Protein AF-A0A816S2V6-F1 (afdb_monomer_lite)

Sequence (179 aa):
MLKEASAKRLMTYDQIEQKMNTFNYGMNDHSNKPPKIRAKHLTNNRIIGSASQKLCLFKLIPIIFDDVIDQLTNTLDIYTCLREIISYTYSTKFRKSWLPYLDSLTTRFQSLMVHHLSQVVISKVHFVTEYSRLIGANEPATHFWCMRFEGKYLYFKQLAIRSLNFKNPAFTLIKRHQL

pLDDT: mean 90.42, std 4.48, range [65.31, 97.44]

Secondary structure (DSSP, 8-state):
-HHHHHHTTS--HHHHHHHHHHS--HHHHGGGPPP---HHHHHTT---S-HHHHHHHHHHHHHHTTTTGGG-HHHHHHHHHHHHHHHHHT-SS--GGGHHHHHHHHHHHHHHHHHHHGGG--HHHHHHHTHHHHHHHSS-HHHH-SHHHHHHHHHHHHHHHHH---SSHHHHHHHHHH-

Organism: NCBI:txid392030

Radius of gyration: 19.77 Å; chains: 1; bounding box: 59×37×45 Å

Structure (mmCIF, N/CA/C/O backbone):
data_AF-A0A816S2V6-F1
#
_entry.id   AF-A0A816S2V6-F1
#
loop_
_atom_site.group_PDB
_atom_site.id
_atom_site.type_symbol
_atom_site.label_atom_id
_atom_site.label_alt_id
_atom_site.label_comp_id
_atom_site.label_asym_id
_atom_site.label_entity_id
_atom_site.label_seq_id
_atom_site.pdbx_PDB_ins_code
_atom_site.Cartn_x
_atom_site.Cartn_y
_atom_site.Cartn_z
_atom_site.occupancy
_atom_site.B_iso_or_equiv
_atom_site.auth_seq_id
_atom_site.auth_comp_id
_atom_site.auth_asym_id
_atom_site.auth_atom_id
_atom_site.pdbx_PDB_model_num
ATOM 1 N N . MET A 1 1 ? -11.377 5.329 5.698 1.00 85.56 1 MET A N 1
ATOM 2 C CA . MET A 1 1 ? -11.973 4.119 6.292 1.00 85.56 1 MET A CA 1
ATOM 3 C C . MET A 1 1 ? -11.894 4.132 7.809 1.00 85.56 1 MET A C 1
ATOM 5 O O . MET A 1 1 ? -12.859 4.566 8.405 1.00 85.56 1 MET A O 1
ATOM 9 N N . LEU A 1 2 ? -10.772 3.794 8.463 1.00 86.06 2 LEU A N 1
ATOM 10 C CA . LEU A 1 2 ? -10.735 3.685 9.942 1.00 86.06 2 LEU A CA 1
ATOM 11 C C . LEU A 1 2 ? -11.150 4.968 10.692 1.00 86.06 2 LEU A C 1
ATOM 13 O O . LEU A 1 2 ? -11.889 4.908 11.668 1.00 86.06 2 LEU A O 1
ATOM 17 N N . LYS A 1 3 ? -10.729 6.144 10.207 1.00 85.88 3 LYS A N 1
ATOM 18 C CA . LYS A 1 3 ? -11.185 7.431 10.759 1.00 85.88 3 LYS A CA 1
ATOM 19 C C . LYS A 1 3 ? -12.658 7.716 10.497 1.00 85.88 3 LYS A C 1
ATOM 21 O O . LYS A 1 3 ? -13.313 8.295 11.349 1.00 85.88 3 LYS A O 1
ATOM 26 N N . GLU A 1 4 ? -13.165 7.316 9.335 1.00 88.00 4 GLU A N 1
ATOM 27 C CA . GLU A 1 4 ? -14.582 7.471 9.002 1.00 88.00 4 GLU A CA 1
ATOM 28 C C . GLU A 1 4 ? -15.440 6.576 9.901 1.00 88.00 4 GLU A C 1
ATOM 30 O O . GLU A 1 4 ? -16.426 7.057 10.445 1.00 88.00 4 GLU A O 1
ATOM 35 N N . ALA A 1 5 ? -15.015 5.330 10.145 1.00 89.38 5 ALA A N 1
ATOM 36 C CA . ALA A 1 5 ? -15.677 4.414 11.073 1.00 89.38 5 ALA A CA 1
ATOM 37 C C . ALA A 1 5 ? -15.777 5.011 12.485 1.00 89.38 5 ALA A C 1
ATOM 39 O O . ALA A 1 5 ? -16.842 4.986 13.099 1.00 89.38 5 ALA A O 1
ATOM 40 N N . SER A 1 6 ? -14.687 5.615 12.973 1.00 88.19 6 SER A N 1
ATOM 41 C CA . SER A 1 6 ? -14.681 6.300 14.268 1.00 88.19 6 SER A CA 1
ATOM 42 C C . SER A 1 6 ? -15.527 7.579 14.270 1.00 88.19 6 SER A C 1
ATOM 44 O O . SER A 1 6 ? -16.297 7.793 15.203 1.00 88.19 6 SER A O 1
ATOM 46 N N . ALA A 1 7 ? -15.459 8.398 13.215 1.00 88.38 7 ALA A N 1
ATOM 47 C CA . ALA A 1 7 ? -16.238 9.633 13.097 1.00 88.38 7 ALA A CA 1
ATOM 48 C C . ALA A 1 7 ? -17.752 9.374 13.025 1.00 88.38 7 ALA A C 1
ATOM 50 O O . ALA A 1 7 ? -18.527 10.082 13.664 1.00 88.38 7 ALA A O 1
ATOM 51 N N . LYS A 1 8 ? -18.168 8.321 12.309 1.00 91.06 8 LYS A N 1
ATOM 52 C CA . LYS A 1 8 ? -19.558 7.845 12.239 1.00 91.06 8 LYS A CA 1
ATOM 53 C C . LYS A 1 8 ? -20.000 7.078 13.496 1.00 91.06 8 LYS A C 1
ATOM 55 O O . LYS A 1 8 ? -21.129 6.609 13.543 1.00 91.06 8 LYS A O 1
ATOM 60 N N . ARG A 1 9 ? -19.136 6.962 14.518 1.00 90.00 9 ARG A N 1
ATOM 61 C CA . ARG A 1 9 ? -19.377 6.216 15.770 1.00 90.00 9 ARG A CA 1
ATOM 62 C C . ARG A 1 9 ? -19.736 4.741 15.553 1.00 90.00 9 ARG A C 1
ATOM 64 O O . ARG A 1 9 ? -20.401 4.142 16.389 1.00 90.00 9 ARG A O 1
ATOM 71 N N . LEU A 1 10 ? -19.263 4.156 14.455 1.00 91.50 10 LEU A N 1
ATOM 72 C CA . LEU A 1 10 ? -19.462 2.739 14.146 1.00 91.50 10 LEU A CA 1
ATOM 73 C C . LEU A 1 10 ? -18.530 1.859 14.975 1.00 91.50 10 LEU A C 1
ATOM 75 O O . LEU A 1 10 ? -18.873 0.737 15.327 1.00 91.50 10 LEU A O 1
ATOM 79 N N . MET A 1 11 ? -17.332 2.371 15.267 1.00 91.12 11 MET A N 1
ATOM 80 C CA . MET A 1 11 ? -16.315 1.646 16.017 1.00 91.12 11 MET A CA 1
ATOM 81 C C . MET A 1 11 ? -15.365 2.607 16.735 1.00 91.12 11 MET A C 1
ATOM 83 O O . MET A 1 11 ? -14.951 3.624 16.174 1.00 91.12 11 MET A O 1
ATOM 87 N N . THR A 1 12 ? -14.978 2.285 17.968 1.00 90.69 12 THR A N 1
ATOM 88 C CA . THR A 1 12 ? -13.936 3.025 18.694 1.00 90.69 12 THR A CA 1
ATOM 89 C C . THR A 1 12 ? -12.539 2.612 18.226 1.00 90.69 12 THR A C 1
ATOM 91 O O . THR A 1 12 ? -12.344 1.546 17.639 1.00 90.69 12 THR A O 1
ATOM 94 N N . TYR A 1 13 ? -11.523 3.438 18.496 1.00 88.44 13 TYR A N 1
ATOM 95 C CA . TYR A 1 13 ? -10.144 3.069 18.161 1.00 88.44 13 TYR A CA 1
ATOM 96 C C . TYR A 1 13 ? -9.657 1.820 18.909 1.00 88.44 13 TYR A C 1
ATOM 98 O O . TYR A 1 13 ? -8.888 1.049 18.337 1.00 88.44 13 TYR A O 1
ATOM 106 N N . ASP A 1 14 ? -10.143 1.585 20.129 1.00 89.19 14 ASP A N 1
ATOM 107 C CA . ASP A 1 14 ? -9.802 0.391 20.908 1.00 89.19 14 ASP A CA 1
ATOM 108 C C . ASP A 1 14 ? -10.424 -0.872 20.302 1.00 89.19 14 ASP A C 1
ATOM 110 O O . ASP A 1 14 ? -9.761 -1.903 20.203 1.00 89.19 14 ASP A O 1
ATOM 114 N N . GLN A 1 15 ? -11.664 -0.783 19.810 1.00 91.12 15 GLN A N 1
ATOM 115 C CA . GLN A 1 15 ? -12.310 -1.876 19.079 1.00 91.12 15 GLN A CA 1
ATOM 116 C C . GLN A 1 15 ? -11.576 -2.188 17.766 1.00 91.12 15 GLN A C 1
ATOM 118 O O . GLN A 1 15 ? -11.361 -3.359 17.449 1.00 91.12 15 GLN A O 1
ATOM 123 N N . ILE A 1 16 ? -11.127 -1.161 17.031 1.00 89.88 16 ILE A N 1
ATOM 124 C CA . ILE A 1 16 ? -10.301 -1.334 15.823 1.00 89.88 16 ILE A CA 1
ATOM 125 C C . ILE A 1 16 ? -9.000 -2.069 16.169 1.00 89.88 16 ILE A C 1
ATOM 127 O O . ILE A 1 16 ? -8.642 -3.044 15.505 1.00 89.88 16 ILE A O 1
ATOM 131 N N . GLU A 1 17 ? -8.297 -1.623 17.213 1.00 89.75 17 GLU A N 1
ATOM 132 C CA . GLU A 1 17 ? -7.062 -2.258 17.676 1.00 89.75 17 GLU A CA 1
ATOM 133 C C . GLU A 1 17 ? -7.304 -3.716 18.092 1.00 89.75 17 GLU A C 1
ATOM 135 O O . GLU A 1 17 ? -6.549 -4.608 17.695 1.00 89.75 17 GLU A O 1
ATOM 140 N N . GLN A 1 18 ? -8.370 -3.976 18.851 1.00 91.19 18 GLN A N 1
ATOM 141 C CA . GLN A 1 18 ? -8.742 -5.316 19.291 1.00 91.19 18 GLN A CA 1
ATOM 142 C C . GLN A 1 18 ? -8.998 -6.237 18.096 1.00 91.19 18 GLN A C 1
ATOM 144 O O . GLN A 1 18 ? -8.354 -7.283 18.014 1.00 91.19 18 GLN A O 1
ATOM 149 N N . LYS A 1 19 ? -9.851 -5.833 17.143 1.00 92.06 19 LYS A N 1
ATOM 150 C CA . LYS A 1 19 ? -10.153 -6.625 15.939 1.00 92.06 19 LYS A CA 1
ATOM 151 C C . LYS A 1 19 ? -8.899 -6.961 15.147 1.00 92.06 19 LYS A C 1
ATOM 153 O O . LYS A 1 19 ? -8.668 -8.113 14.799 1.00 92.06 19 LYS A O 1
ATOM 158 N N . MET A 1 20 ? -8.038 -5.975 14.907 1.00 90.44 20 MET A N 1
ATOM 159 C CA . MET A 1 20 ? -6.790 -6.201 14.178 1.00 90.44 20 MET A CA 1
ATOM 160 C C . MET A 1 20 ? -5.828 -7.151 14.901 1.00 90.44 20 MET A C 1
ATOM 162 O O . MET A 1 20 ? -5.055 -7.855 14.244 1.00 90.44 20 MET A O 1
ATOM 166 N N . ASN A 1 21 ? -5.839 -7.152 16.236 1.00 88.56 21 ASN A N 1
ATOM 167 C CA . ASN A 1 21 ? -4.972 -7.998 17.050 1.00 88.56 21 ASN A CA 1
ATOM 168 C C . ASN A 1 21 ? -5.467 -9.448 17.123 1.00 88.56 21 ASN A C 1
ATOM 170 O O . ASN A 1 21 ? -4.626 -10.354 17.066 1.00 88.56 21 ASN A O 1
ATOM 174 N N . THR A 1 22 ? -6.784 -9.650 17.239 1.00 91.81 22 THR A N 1
ATOM 175 C CA . THR A 1 22 ? -7.434 -10.968 17.341 1.00 91.81 22 THR A CA 1
ATOM 176 C C . THR A 1 22 ? -7.654 -11.638 15.988 1.00 91.81 22 THR A C 1
ATOM 178 O O . THR A 1 22 ? -7.764 -12.861 15.940 1.00 91.81 22 THR A O 1
ATOM 181 N N . PHE A 1 23 ? -7.677 -10.872 14.893 1.00 93.94 23 PHE A N 1
ATOM 182 C CA . PHE A 1 23 ? -7.855 -11.411 13.548 1.00 93.94 23 PHE A CA 1
ATOM 183 C C . PHE A 1 23 ? -6.793 -12.464 13.197 1.00 93.94 23 PHE A C 1
ATOM 185 O O . PHE A 1 23 ? -5.587 -12.268 13.401 1.00 93.94 23 PHE A O 1
ATOM 192 N N . ASN A 1 24 ? -7.249 -13.578 12.623 1.00 93.50 24 ASN A N 1
ATOM 193 C CA . ASN A 1 24 ? -6.381 -14.624 12.108 1.00 93.50 24 ASN A CA 1
ATOM 194 C C . ASN A 1 24 ? -5.963 -14.298 10.667 1.00 93.50 24 ASN A C 1
ATOM 196 O O . ASN A 1 24 ? -6.731 -14.486 9.730 1.00 93.50 24 ASN A O 1
ATOM 200 N N . TYR A 1 25 ? -4.719 -13.853 10.491 1.00 92.12 25 TYR A N 1
ATOM 201 C CA . TYR A 1 25 ? -4.156 -13.489 9.183 1.00 92.12 25 TYR A CA 1
ATOM 202 C C . TYR A 1 25 ? -3.874 -14.701 8.276 1.00 92.12 25 TYR A C 1
ATOM 204 O O . TYR A 1 25 ? -3.513 -14.524 7.118 1.00 92.12 25 TYR A O 1
ATOM 212 N N . GLY A 1 26 ? -4.029 -15.934 8.768 1.00 92.06 26 GLY A N 1
ATOM 213 C CA . GLY A 1 26 ? -3.741 -17.140 7.993 1.00 92.06 26 GLY A CA 1
ATOM 214 C C . GLY A 1 26 ? -2.250 -17.319 7.683 1.00 92.06 26 GLY A C 1
ATOM 215 O O . GLY A 1 26 ? -1.418 -16.463 7.977 1.00 92.06 26 GLY A O 1
ATOM 216 N N . MET A 1 27 ? -1.891 -18.464 7.097 1.00 90.06 27 MET A N 1
ATOM 217 C CA . MET A 1 27 ? -0.485 -18.844 6.890 1.00 90.06 27 MET A CA 1
ATOM 218 C C . MET A 1 27 ? 0.248 -17.930 5.895 1.00 90.06 27 MET A C 1
ATOM 220 O O . MET A 1 27 ? 1.404 -17.577 6.122 1.00 90.06 27 MET A O 1
ATOM 224 N N . ASN A 1 28 ? -0.431 -17.508 4.824 1.00 87.81 28 ASN A N 1
ATOM 225 C CA . ASN A 1 28 ? 0.181 -16.733 3.740 1.00 87.81 28 ASN A CA 1
ATOM 226 C C . ASN A 1 28 ? 0.543 -15.301 4.162 1.00 87.81 28 ASN A C 1
ATOM 228 O O . ASN A 1 28 ? 1.597 -14.791 3.781 1.00 87.81 28 ASN A O 1
ATOM 232 N N . ASP A 1 29 ? -0.294 -14.667 4.985 1.00 91.50 29 ASP A N 1
ATOM 233 C CA . ASP A 1 29 ? -0.099 -13.283 5.421 1.00 91.50 29 ASP A CA 1
ATOM 234 C C . ASP A 1 29 ? 0.503 -13.167 6.831 1.00 91.50 29 ASP A C 1
ATOM 236 O O . ASP A 1 29 ? 0.849 -12.062 7.255 1.00 91.50 29 ASP A O 1
ATOM 240 N N . HIS A 1 30 ? 0.719 -14.286 7.540 1.00 89.31 30 HIS A N 1
ATOM 241 C CA . HIS A 1 30 ? 1.293 -14.306 8.893 1.00 89.31 30 HIS A CA 1
ATOM 242 C C . HIS A 1 30 ? 2.630 -13.557 8.984 1.00 89.31 30 HIS A C 1
ATOM 244 O O . HIS A 1 30 ? 2.838 -12.742 9.884 1.00 89.31 30 HIS A O 1
ATOM 250 N N . SER A 1 31 ? 3.523 -13.788 8.016 1.00 87.88 31 SER A N 1
ATOM 251 C CA . SER A 1 31 ? 4.842 -13.138 7.944 1.00 87.88 31 SER A CA 1
ATOM 252 C C . SER A 1 31 ? 4.757 -11.621 7.741 1.00 87.88 31 SER A C 1
ATOM 254 O O . SER A 1 31 ? 5.652 -10.883 8.154 1.00 87.88 31 SER A O 1
ATOM 256 N N . ASN A 1 32 ? 3.661 -11.149 7.145 1.00 91.12 32 ASN A N 1
ATOM 257 C CA . ASN A 1 32 ? 3.390 -9.744 6.867 1.00 91.12 32 ASN A CA 1
ATOM 258 C C . ASN A 1 32 ? 2.319 -9.167 7.799 1.00 91.12 32 ASN A C 1
ATOM 260 O O . ASN A 1 32 ? 1.763 -8.111 7.491 1.00 91.12 32 ASN A O 1
ATOM 264 N N . LYS A 1 33 ? 2.033 -9.814 8.939 1.00 92.00 33 LYS A N 1
ATOM 265 C CA . LYS A 1 33 ? 1.077 -9.294 9.921 1.00 92.00 33 LYS A CA 1
ATOM 266 C C . LYS A 1 33 ? 1.459 -7.852 10.301 1.00 92.00 33 LYS A C 1
ATOM 268 O O . LYS A 1 33 ? 2.621 -7.599 10.654 1.00 92.00 33 LYS A O 1
ATOM 273 N N . PRO A 1 34 ? 0.521 -6.889 10.218 1.00 90.69 34 PRO A N 1
ATOM 274 C CA . PRO A 1 34 ? 0.790 -5.513 10.599 1.00 90.69 34 PRO A CA 1
ATOM 275 C C . PRO A 1 34 ? 1.152 -5.420 12.089 1.00 90.69 34 PRO A C 1
ATOM 277 O O . PRO A 1 34 ? 0.634 -6.185 12.909 1.00 90.69 34 PRO A O 1
ATOM 280 N N . PRO A 1 35 ? 2.047 -4.490 12.469 1.00 89.00 35 PRO A N 1
ATOM 281 C CA . PRO A 1 35 ? 2.351 -4.258 13.873 1.00 89.00 35 PRO A CA 1
ATOM 282 C C . PRO A 1 35 ? 1.107 -3.733 14.598 1.00 89.00 35 PRO A C 1
ATOM 284 O O . PRO A 1 35 ? 0.219 -3.151 13.973 1.00 89.00 35 PRO A O 1
ATOM 287 N N . LYS A 1 36 ? 1.065 -3.892 15.926 1.00 85.56 36 LYS A N 1
ATOM 288 C CA . LYS A 1 36 ? -0.052 -3.411 16.754 1.00 85.56 36 LYS A CA 1
ATOM 289 C C . LYS A 1 36 ? -0.323 -1.926 16.484 1.00 85.56 36 LYS A C 1
ATOM 291 O O . LYS A 1 36 ? 0.524 -1.074 16.774 1.00 85.56 36 LYS A O 1
ATOM 296 N N . ILE A 1 37 ? -1.494 -1.618 15.927 1.00 81.56 37 ILE A N 1
ATOM 297 C CA . ILE A 1 37 ? -1.923 -0.245 15.661 1.00 81.56 37 ILE A CA 1
ATOM 298 C C . ILE A 1 37 ? -2.656 0.271 16.891 1.00 81.56 37 ILE A C 1
ATOM 300 O O . ILE A 1 37 ? -3.835 0.009 17.077 1.00 81.56 37 ILE A O 1
ATOM 304 N N . ARG A 1 38 ? -1.938 1.033 17.711 1.00 81.62 38 ARG A N 1
ATOM 305 C CA . ARG A 1 38 ? -2.508 1.742 18.859 1.00 81.62 38 ARG A CA 1
ATOM 306 C C . ARG A 1 38 ? -3.374 2.919 18.423 1.00 81.62 38 ARG A C 1
ATOM 308 O O . ARG A 1 38 ? -3.041 3.585 17.439 1.00 81.62 38 ARG A O 1
ATOM 315 N N . ALA A 1 39 ? -4.371 3.275 19.231 1.00 78.44 39 ALA A N 1
ATOM 316 C CA . ALA A 1 39 ? -5.237 4.439 19.004 1.00 78.44 39 ALA A CA 1
ATOM 317 C C . ALA A 1 39 ? -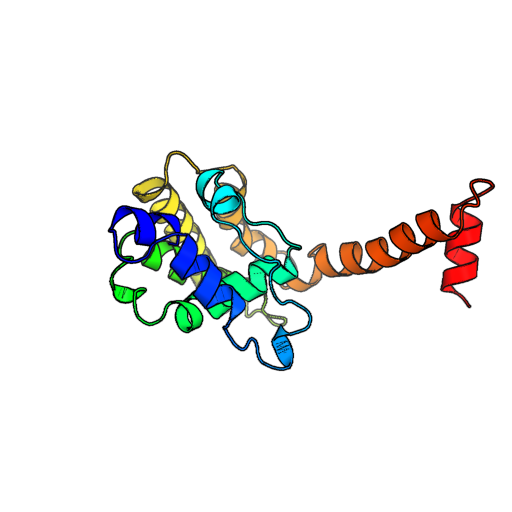4.465 5.735 18.655 1.00 78.44 39 ALA A C 1
ATOM 319 O O . ALA A 1 39 ? -4.803 6.428 17.696 1.00 78.44 39 ALA A O 1
ATOM 320 N N . LYS A 1 40 ? -3.341 6.004 19.339 1.00 81.19 40 LYS A N 1
ATOM 321 C CA . LYS A 1 40 ? -2.462 7.168 19.076 1.00 81.19 40 LYS A CA 1
ATOM 322 C C . LYS A 1 40 ? -1.897 7.251 17.649 1.00 81.19 40 LYS A C 1
ATOM 324 O O . LYS A 1 40 ? -1.495 8.314 17.184 1.00 81.19 40 LYS A O 1
ATOM 329 N N . HIS A 1 41 ? -1.780 6.121 16.957 1.00 80.94 41 HIS A N 1
ATOM 330 C CA . HIS A 1 41 ? -1.296 6.076 15.577 1.00 80.94 41 HIS A CA 1
ATOM 331 C C . HIS A 1 41 ? -2.400 6.491 14.601 1.00 80.94 41 HIS A C 1
ATOM 333 O O . HIS A 1 41 ? -2.141 7.203 13.627 1.00 80.94 41 HIS A O 1
ATOM 339 N N . LEU A 1 42 ? -3.641 6.119 14.915 1.00 77.31 42 LEU A N 1
ATOM 340 C CA . LEU A 1 42 ? -4.822 6.468 14.134 1.00 77.31 42 LEU A CA 1
ATOM 341 C C . LEU A 1 42 ? -5.145 7.958 14.254 1.00 77.31 42 LEU A C 1
ATOM 343 O O . LEU A 1 42 ? -5.390 8.601 13.233 1.00 77.31 42 LEU A O 1
ATOM 347 N N . THR A 1 43 ? -5.043 8.543 15.451 1.00 77.00 43 THR A N 1
ATOM 348 C CA . THR A 1 43 ? -5.228 9.992 15.646 1.00 77.00 43 THR A CA 1
ATOM 349 C C . THR A 1 43 ? -4.243 10.799 14.794 1.00 77.00 43 THR A C 1
ATOM 351 O O . THR A 1 43 ? -4.659 11.700 14.062 1.00 77.00 43 THR A O 1
ATOM 354 N N . ASN A 1 44 ? -2.973 10.381 14.760 1.00 82.06 44 ASN A N 1
ATOM 355 C CA . ASN A 1 44 ? -1.875 11.084 14.086 1.00 82.06 44 ASN A CA 1
ATOM 356 C C . ASN A 1 44 ? -1.758 10.800 12.573 1.00 82.06 44 ASN A C 1
ATOM 358 O O . ASN A 1 44 ? -0.709 11.067 11.989 1.00 82.06 44 ASN A O 1
ATOM 362 N N . ASN A 1 45 ? -2.791 10.245 11.924 1.00 76.62 45 ASN A N 1
ATOM 363 C CA . ASN A 1 45 ? -2.790 9.930 10.482 1.00 76.62 45 ASN A CA 1
ATOM 364 C C . ASN A 1 45 ? -1.651 8.993 10.031 1.00 76.62 45 ASN A C 1
ATOM 366 O O . ASN A 1 45 ? -1.226 9.038 8.876 1.00 76.62 45 ASN A O 1
ATOM 370 N N . ARG A 1 46 ? -1.129 8.131 10.913 1.00 81.12 46 ARG A N 1
ATOM 371 C CA . ARG A 1 46 ? 0.058 7.327 10.599 1.00 81.12 46 ARG A CA 1
ATOM 372 C C . ARG A 1 46 ? -0.144 5.864 10.945 1.00 81.12 46 ARG A C 1
ATOM 374 O O . ARG A 1 46 ? -0.182 5.498 12.108 1.00 81.12 46 ARG A O 1
ATOM 381 N N . ILE A 1 47 ? -0.129 5.008 9.929 1.00 83.62 47 ILE A N 1
ATOM 382 C CA . ILE A 1 47 ? -0.047 3.555 10.115 1.00 83.62 47 ILE A CA 1
ATOM 383 C C . ILE A 1 47 ? 1.430 3.139 10.126 1.00 83.62 47 ILE A C 1
ATOM 385 O O . ILE A 1 47 ? 2.184 3.433 9.190 1.00 83.62 47 ILE A O 1
ATOM 389 N N . ILE A 1 48 ? 1.858 2.478 11.203 1.00 86.00 48 ILE A N 1
ATOM 390 C CA . ILE A 1 48 ? 3.212 1.922 11.335 1.00 86.00 48 ILE A CA 1
ATOM 391 C C . ILE A 1 48 ? 3.297 0.601 10.567 1.00 86.00 48 ILE A C 1
ATOM 393 O O . ILE A 1 48 ? 2.316 -0.125 10.453 1.00 86.00 48 ILE A O 1
ATOM 397 N N . GLY A 1 49 ? 4.479 0.299 10.037 1.00 87.69 49 GLY A N 1
ATOM 398 C CA . GLY A 1 49 ? 4.782 -0.974 9.391 1.00 87.69 49 GLY A CA 1
ATOM 399 C C . GLY A 1 49 ? 5.565 -0.800 8.097 1.00 87.69 49 GLY A C 1
ATOM 400 O O . GLY A 1 49 ? 5.643 0.304 7.538 1.00 87.69 49 GLY A O 1
ATOM 401 N N . SER A 1 50 ? 6.139 -1.908 7.633 1.00 88.12 50 SER A N 1
ATOM 402 C CA . SER A 1 50 ? 6.746 -2.021 6.307 1.00 88.12 50 SER A CA 1
ATOM 403 C C . SER A 1 50 ? 5.694 -1.874 5.199 1.00 88.12 50 SER A C 1
ATOM 405 O O . SER A 1 50 ? 4.486 -1.907 5.451 1.00 88.12 50 SER A O 1
ATOM 407 N N . ALA A 1 51 ? 6.142 -1.710 3.952 1.00 87.44 51 ALA A N 1
ATOM 408 C CA . ALA A 1 51 ? 5.239 -1.666 2.803 1.00 87.44 51 ALA A CA 1
ATOM 409 C C . ALA A 1 51 ? 4.397 -2.951 2.692 1.00 87.44 51 ALA A C 1
ATOM 411 O O . ALA A 1 51 ? 3.181 -2.867 2.534 1.00 87.44 51 ALA A O 1
ATOM 412 N N . SER A 1 52 ? 5.015 -4.124 2.875 1.00 89.00 52 SER A N 1
ATOM 413 C CA . SER A 1 52 ? 4.325 -5.421 2.846 1.00 89.00 52 SER A CA 1
ATOM 414 C C . SER A 1 52 ? 3.280 -5.553 3.954 1.00 89.00 52 SER A C 1
ATOM 416 O O . SER A 1 52 ? 2.177 -6.025 3.697 1.00 89.00 52 SER A O 1
ATOM 418 N N . GLN A 1 53 ? 3.578 -5.066 5.163 1.00 92.06 53 GLN A N 1
ATOM 419 C CA . GLN A 1 53 ? 2.632 -5.069 6.286 1.00 92.06 53 GLN A CA 1
ATOM 420 C C . GLN A 1 53 ? 1.421 -4.165 6.039 1.00 92.06 53 GLN A C 1
ATOM 422 O O . GLN A 1 53 ? 0.285 -4.536 6.329 1.00 92.06 53 GLN A O 1
ATOM 427 N N . LYS A 1 54 ? 1.650 -2.979 5.467 1.00 92.12 54 LYS A N 1
ATOM 428 C CA . LYS A 1 54 ? 0.570 -2.056 5.093 1.00 92.12 54 LYS A CA 1
ATOM 429 C C . LYS A 1 54 ? -0.290 -2.620 3.969 1.00 92.12 54 LYS A C 1
ATOM 431 O O . LYS A 1 54 ? -1.505 -2.467 4.015 1.00 92.12 54 LYS A O 1
ATOM 436 N N . LEU A 1 55 ? 0.325 -3.278 2.987 1.00 92.00 55 LEU A N 1
ATOM 437 C CA . LEU A 1 55 ? -0.392 -3.936 1.900 1.00 92.00 55 LEU A CA 1
ATOM 438 C C . LEU A 1 55 ? -1.228 -5.119 2.405 1.00 92.00 55 LEU A C 1
ATOM 440 O O . LEU A 1 55 ? -2.368 -5.266 1.977 1.00 92.00 55 LEU A O 1
ATOM 444 N N . CYS A 1 56 ? -0.683 -5.931 3.316 1.00 93.81 56 CYS A N 1
ATOM 445 C CA . CYS A 1 56 ? -1.406 -7.013 3.989 1.00 93.81 56 CYS A CA 1
ATOM 446 C C . CYS A 1 56 ? -2.669 -6.474 4.672 1.00 93.81 56 CYS A C 1
ATOM 448 O O . CYS A 1 56 ? -3.777 -6.901 4.350 1.00 93.81 56 CYS A O 1
ATOM 450 N N . LEU A 1 57 ? -2.520 -5.442 5.511 1.00 93.38 57 LEU A N 1
ATOM 451 C CA . LEU A 1 57 ? -3.662 -4.770 6.125 1.00 93.38 57 LEU A CA 1
ATOM 452 C C . LEU A 1 57 ? -4.652 -4.264 5.071 1.00 93.38 57 LEU A C 1
ATOM 454 O O . LEU A 1 57 ? -5.836 -4.562 5.153 1.00 93.38 57 LEU A O 1
ATOM 458 N N . PHE A 1 58 ? -4.171 -3.527 4.067 1.00 93.81 58 PHE A N 1
ATOM 459 C CA . PHE A 1 58 ? -5.016 -2.957 3.020 1.00 93.81 58 PHE A CA 1
ATOM 460 C C . PHE A 1 58 ? -5.853 -4.023 2.302 1.00 93.81 58 PHE A C 1
ATOM 462 O O . PHE A 1 58 ? -7.040 -3.808 2.073 1.00 93.81 58 PHE A O 1
ATOM 469 N N . LYS A 1 59 ? -5.273 -5.184 1.982 1.00 93.06 59 LYS A N 1
ATOM 470 C CA . LYS A 1 59 ? -5.983 -6.293 1.327 1.00 93.06 59 LYS A CA 1
ATOM 471 C C . LYS A 1 59 ? -7.054 -6.924 2.216 1.00 93.06 59 LYS A C 1
ATOM 473 O O . LYS A 1 59 ? -8.085 -7.336 1.691 1.00 93.06 59 LYS A O 1
ATOM 478 N N . LEU A 1 60 ? -6.800 -6.995 3.522 1.00 93.88 60 LEU A N 1
ATOM 479 C CA . LEU A 1 60 ? -7.643 -7.692 4.495 1.00 93.88 60 LEU A CA 1
ATOM 480 C C . LEU A 1 60 ? -8.672 -6.790 5.187 1.00 93.88 60 LEU A C 1
ATOM 482 O O . LEU A 1 60 ? -9.563 -7.319 5.842 1.00 93.88 60 LEU A O 1
ATOM 486 N N . ILE A 1 61 ? -8.607 -5.461 5.022 1.00 92.69 61 ILE A N 1
ATOM 487 C CA . ILE A 1 61 ? -9.586 -4.508 5.586 1.00 92.69 61 ILE A CA 1
ATOM 488 C C . ILE A 1 61 ? -11.048 -4.968 5.410 1.00 92.69 61 ILE A C 1
ATOM 490 O O . ILE A 1 61 ? -11.760 -4.955 6.410 1.00 92.69 61 ILE A O 1
ATOM 494 N N . PRO A 1 62 ? -11.503 -5.417 4.221 1.00 93.00 62 PRO A N 1
ATOM 495 C CA . PRO A 1 62 ? -12.895 -5.819 4.018 1.00 93.00 62 PRO A CA 1
ATOM 496 C C . PRO A 1 62 ? -13.324 -7.029 4.835 1.00 93.00 62 PRO A C 1
ATOM 498 O O . PRO A 1 62 ? -14.503 -7.192 5.097 1.00 93.00 62 PRO A O 1
ATOM 501 N N . ILE A 1 63 ? -12.368 -7.871 5.223 1.00 93.94 63 ILE A N 1
ATOM 502 C CA . ILE A 1 63 ? -12.614 -9.095 5.985 1.00 93.94 63 ILE A CA 1
ATOM 503 C C . ILE A 1 63 ? -12.482 -8.813 7.486 1.00 93.94 63 ILE A C 1
ATOM 505 O O . ILE A 1 63 ? -13.211 -9.371 8.292 1.00 93.94 63 ILE A O 1
ATOM 509 N N . ILE A 1 64 ? -11.554 -7.935 7.879 1.00 93.75 64 ILE A N 1
ATOM 510 C CA . ILE A 1 64 ? -11.353 -7.548 9.285 1.00 93.75 64 ILE A CA 1
ATOM 511 C C . ILE A 1 64 ? -12.527 -6.697 9.800 1.00 93.75 64 ILE A C 1
ATOM 513 O O . ILE A 1 64 ? -12.866 -6.765 10.982 1.00 93.75 64 ILE A O 1
ATOM 517 N N . PHE A 1 65 ? -13.103 -5.864 8.932 1.00 93.44 65 PHE A N 1
ATOM 518 C CA . PHE A 1 65 ? -14.141 -4.880 9.257 1.00 93.44 65 PHE A CA 1
ATOM 519 C C . PHE A 1 65 ? -15.419 -5.108 8.438 1.00 93.44 65 PHE A C 1
ATOM 521 O O . PHE A 1 65 ? -16.058 -4.148 8.003 1.00 93.44 65 PHE A O 1
ATOM 528 N N . ASP A 1 66 ? -15.745 -6.375 8.192 1.00 93.19 66 ASP A N 1
ATOM 529 C CA . ASP A 1 66 ? -16.914 -6.824 7.430 1.00 93.19 66 ASP A CA 1
ATOM 530 C C . ASP A 1 66 ? -18.235 -6.247 7.964 1.00 93.19 66 ASP A C 1
ATOM 532 O O . ASP A 1 66 ? -19.093 -5.828 7.197 1.00 93.19 66 ASP A O 1
ATOM 536 N N . ASP A 1 67 ? -18.357 -6.130 9.281 1.00 93.06 67 ASP A N 1
ATOM 537 C CA . ASP A 1 67 ? -19.528 -5.613 9.990 1.00 93.06 67 ASP A CA 1
ATOM 538 C C . ASP A 1 67 ? -19.821 -4.120 9.779 1.00 93.06 67 ASP A C 1
ATOM 540 O O . ASP A 1 67 ? -20.947 -3.673 10.001 1.00 93.06 67 ASP A O 1
ATOM 544 N N . VAL A 1 68 ? -18.822 -3.328 9.379 1.00 93.44 68 VAL A N 1
ATOM 545 C CA . VAL A 1 68 ? -18.958 -1.865 9.250 1.00 93.44 68 VAL A CA 1
ATOM 546 C C . VAL A 1 68 ? -18.665 -1.341 7.850 1.00 93.44 68 VAL A C 1
ATOM 548 O O . VAL A 1 68 ? -18.932 -0.168 7.587 1.00 93.44 68 VAL A O 1
ATOM 551 N N . ILE A 1 69 ? -18.105 -2.157 6.951 1.00 91.31 69 ILE A N 1
ATOM 552 C CA . ILE A 1 69 ? -17.559 -1.675 5.676 1.00 91.31 69 ILE A CA 1
ATOM 553 C C . ILE A 1 69 ? -18.604 -1.007 4.778 1.00 91.31 69 ILE A C 1
ATOM 555 O O . ILE A 1 69 ? -18.321 0.061 4.232 1.00 91.31 69 ILE A O 1
ATOM 559 N N . ASP A 1 70 ? -19.817 -1.557 4.705 1.00 89.75 70 ASP A N 1
ATOM 560 C CA . ASP A 1 70 ? -20.907 -1.041 3.863 1.00 89.75 70 ASP A CA 1
ATOM 561 C C . ASP A 1 70 ? -21.367 0.361 4.286 1.00 89.75 70 ASP A C 1
ATOM 563 O O . ASP A 1 70 ? -21.916 1.132 3.500 1.00 89.75 70 ASP A O 1
ATOM 567 N N . GLN A 1 71 ? -21.089 0.738 5.533 1.00 92.19 71 GLN A N 1
ATOM 568 C CA . GLN A 1 71 ? -21.452 2.036 6.090 1.00 92.19 71 GLN A CA 1
ATOM 569 C C . GLN A 1 71 ? -20.377 3.106 5.821 1.00 92.19 71 GLN A C 1
ATOM 571 O O . GLN A 1 71 ? -20.593 4.291 6.097 1.00 92.19 71 GLN A O 1
ATOM 576 N N . LEU A 1 72 ? -19.217 2.734 5.262 1.00 89.94 72 LEU A N 1
ATOM 577 C CA . LEU A 1 72 ? -18.080 3.623 4.975 1.00 89.94 72 LEU A CA 1
AT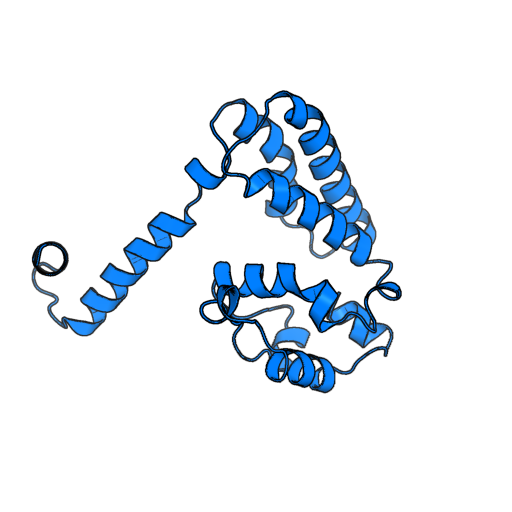OM 578 C C . LEU A 1 72 ? -18.152 4.248 3.576 1.00 89.94 72 LEU A C 1
ATOM 580 O O . LEU A 1 72 ? -17.151 4.303 2.862 1.00 89.94 72 LEU A O 1
ATOM 584 N N . THR A 1 73 ? -19.333 4.732 3.196 1.00 84.69 73 THR A N 1
ATOM 585 C CA . THR A 1 73 ? -19.668 5.237 1.853 1.00 84.69 73 THR A CA 1
ATOM 586 C C . THR A 1 73 ? -18.612 6.159 1.233 1.00 84.69 73 THR A C 1
ATOM 588 O O . THR A 1 73 ? -18.264 5.987 0.071 1.00 84.69 73 THR A O 1
ATOM 591 N N . ASN A 1 74 ? -18.039 7.098 1.995 1.00 82.81 74 ASN A N 1
ATOM 592 C CA . ASN A 1 74 ? -17.157 8.123 1.422 1.00 82.81 74 ASN A CA 1
ATOM 593 C C . ASN A 1 74 ? -15.770 7.577 1.069 1.00 82.81 74 ASN A C 1
ATOM 595 O O . ASN A 1 74 ? -15.116 8.063 0.149 1.00 82.81 74 ASN A O 1
ATOM 599 N N . THR A 1 75 ? -15.275 6.602 1.834 1.00 89.50 75 THR A N 1
ATOM 600 C CA . THR A 1 75 ? -13.933 6.045 1.620 1.00 89.50 75 THR A CA 1
ATOM 601 C C . THR A 1 75 ? -13.936 4.654 1.008 1.00 89.50 75 THR A C 1
ATOM 603 O O .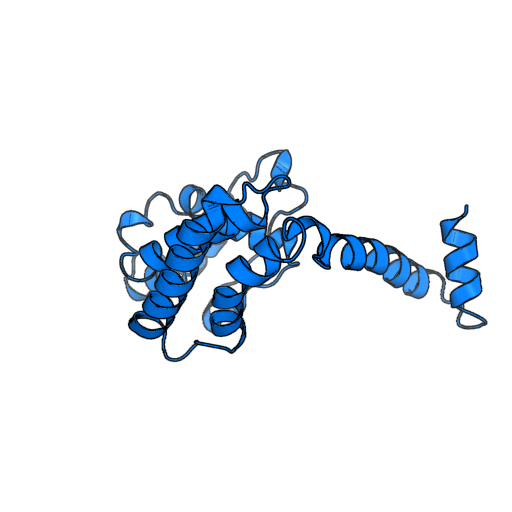 THR A 1 75 ? -12.876 4.211 0.563 1.00 89.50 75 THR A O 1
ATOM 606 N N . LEU A 1 76 ? -15.092 3.990 0.936 1.00 92.75 76 LEU A N 1
ATOM 607 C CA . LEU A 1 76 ? -15.243 2.687 0.299 1.00 92.75 76 LEU A CA 1
ATOM 608 C C . LEU A 1 76 ? -15.006 2.770 -1.213 1.00 92.75 76 LEU A C 1
ATOM 610 O O . LEU A 1 76 ? -14.249 1.962 -1.740 1.00 92.75 76 LEU A O 1
ATOM 614 N N . ASP A 1 77 ? -15.541 3.782 -1.897 1.00 93.00 77 ASP A N 1
ATOM 615 C CA . ASP A 1 77 ? -15.329 3.950 -3.344 1.00 93.00 77 ASP A CA 1
ATOM 616 C C . ASP A 1 77 ? -13.858 4.198 -3.691 1.00 93.00 77 ASP A C 1
ATOM 618 O O . ASP A 1 77 ? -13.314 3.606 -4.629 1.00 93.00 77 ASP A O 1
ATOM 622 N N . ILE A 1 78 ? -13.185 5.029 -2.890 1.00 94.44 78 ILE A N 1
ATOM 623 C CA . ILE A 1 78 ? -11.743 5.281 -3.004 1.00 94.44 78 ILE A CA 1
ATOM 624 C C . ILE A 1 78 ? -10.970 3.978 -2.796 1.00 94.44 78 ILE A C 1
ATOM 626 O O . ILE A 1 78 ? -10.058 3.664 -3.562 1.00 94.44 78 ILE A O 1
ATOM 630 N N . TYR A 1 79 ? -11.327 3.228 -1.752 1.00 94.81 79 TYR A N 1
ATOM 631 C CA .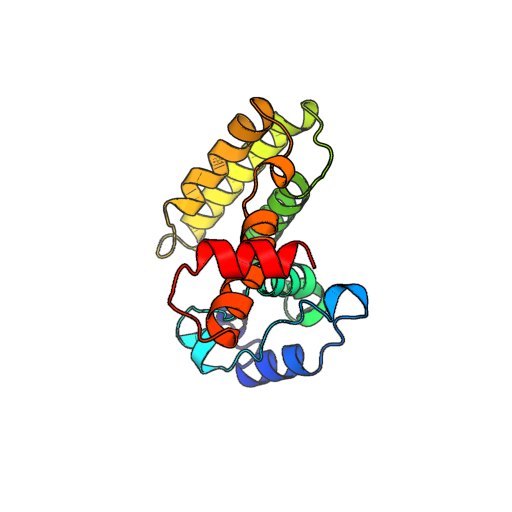 TYR A 1 79 ? -10.686 1.966 -1.408 1.00 94.81 79 TYR A CA 1
ATOM 632 C C . TYR A 1 79 ? -10.841 0.933 -2.524 1.00 94.81 79 TYR A C 1
ATOM 634 O O . TYR A 1 79 ? -9.844 0.346 -2.939 1.00 94.81 79 TYR A O 1
ATOM 642 N N . THR A 1 80 ? -12.056 0.743 -3.033 1.00 94.81 80 THR A N 1
ATOM 643 C CA . THR A 1 80 ? -12.362 -0.221 -4.095 1.00 94.81 80 THR A CA 1
ATOM 644 C C . THR A 1 80 ? -11.617 0.130 -5.376 1.00 94.81 80 THR A C 1
ATOM 646 O O . THR A 1 80 ? -10.938 -0.730 -5.935 1.00 94.81 80 THR A O 1
ATOM 649 N N . CYS A 1 81 ? -11.637 1.405 -5.777 1.00 95.88 81 CYS A N 1
ATOM 650 C CA . CYS A 1 81 ? -10.901 1.881 -6.946 1.00 95.88 81 CYS A CA 1
ATOM 651 C C . CYS A 1 81 ? -9.385 1.654 -6.792 1.00 95.88 81 CYS A C 1
ATOM 653 O O . CYS A 1 81 ? -8.735 1.076 -7.663 1.00 95.88 81 CYS A O 1
ATOM 655 N N . LEU A 1 82 ? -8.810 2.019 -5.639 1.00 95.62 82 LEU A N 1
ATOM 656 C CA . LEU A 1 82 ? -7.388 1.796 -5.365 1.00 95.62 82 LEU A CA 1
ATOM 657 C C . LEU A 1 82 ? -7.029 0.307 -5.317 1.00 95.62 82 LEU A C 1
ATOM 659 O O . LEU A 1 82 ? -5.960 -0.087 -5.780 1.00 95.62 82 LEU A O 1
ATOM 663 N N . ARG A 1 83 ? -7.901 -0.532 -4.755 1.00 95.62 83 ARG A N 1
ATOM 664 C CA . ARG A 1 83 ? -7.702 -1.983 -4.688 1.00 95.62 83 ARG A CA 1
ATOM 665 C C . ARG A 1 83 ? -7.659 -2.595 -6.080 1.00 95.62 83 ARG A C 1
ATOM 667 O O . ARG A 1 83 ? -6.822 -3.460 -6.331 1.00 95.62 83 ARG A O 1
ATOM 674 N N . GLU A 1 84 ? -8.506 -2.115 -6.977 1.00 96.06 84 GLU A N 1
ATOM 675 C CA . GLU A 1 84 ? -8.507 -2.532 -8.370 1.00 96.06 84 GLU A CA 1
ATOM 676 C C . GLU A 1 84 ? -7.228 -2.088 -9.095 1.00 96.06 84 GLU A C 1
ATOM 678 O O . GLU A 1 84 ? -6.537 -2.930 -9.670 1.00 96.06 84 GLU A O 1
ATOM 683 N N . ILE A 1 85 ? -6.810 -0.824 -8.955 1.00 96.12 85 ILE A N 1
ATOM 684 C CA . ILE A 1 85 ? -5.514 -0.339 -9.470 1.00 96.12 85 ILE A CA 1
ATOM 685 C C . ILE A 1 85 ? -4.357 -1.200 -8.940 1.00 96.12 85 ILE A C 1
ATOM 687 O O . ILE A 1 85 ? -3.471 -1.611 -9.692 1.00 96.12 85 ILE A O 1
ATOM 691 N N . ILE A 1 86 ? -4.359 -1.524 -7.645 1.00 94.12 86 ILE A N 1
ATOM 692 C CA . ILE A 1 86 ? -3.351 -2.399 -7.036 1.00 94.12 86 ILE A CA 1
ATOM 693 C C . ILE A 1 86 ? -3.367 -3.785 -7.687 1.00 94.12 86 ILE A C 1
ATOM 695 O O . ILE A 1 86 ? -2.299 -4.324 -7.956 1.00 94.12 86 ILE A O 1
ATOM 699 N N . SER A 1 87 ? -4.534 -4.357 -7.990 1.00 93.31 87 SER A N 1
ATOM 700 C CA . SER A 1 87 ? -4.616 -5.674 -8.638 1.00 93.31 87 SER A CA 1
ATOM 701 C C . SER A 1 87 ? -3.949 -5.696 -10.020 1.00 93.31 87 SER A C 1
ATOM 703 O O . SER A 1 87 ? -3.197 -6.622 -10.324 1.00 93.31 87 SER A O 1
ATOM 705 N N . TYR A 1 88 ? -4.128 -4.631 -10.806 1.00 93.69 88 TYR A N 1
ATOM 706 C CA . TYR A 1 88 ? -3.486 -4.457 -12.107 1.00 93.69 88 TYR A CA 1
ATOM 707 C C . TYR A 1 88 ? -1.977 -4.231 -11.987 1.00 93.69 88 TYR A C 1
ATOM 709 O O . TYR A 1 88 ? -1.191 -4.865 -12.689 1.00 93.69 88 TYR A O 1
ATOM 717 N N . THR A 1 89 ? -1.558 -3.355 -11.076 1.00 92.38 89 THR A N 1
ATOM 718 C CA . THR A 1 89 ? -0.143 -2.981 -10.910 1.00 92.38 89 THR A CA 1
ATOM 719 C C . THR A 1 89 ? 0.700 -4.080 -10.265 1.00 92.38 89 THR A C 1
ATOM 721 O O . THR A 1 89 ? 1.885 -4.195 -10.567 1.00 92.38 89 THR A O 1
ATOM 724 N N . TYR A 1 90 ? 0.103 -4.925 -9.421 1.00 90.56 90 TYR A N 1
ATOM 725 C CA . TYR A 1 90 ? 0.759 -6.095 -8.828 1.00 90.56 90 TYR A CA 1
ATOM 726 C C . TYR A 1 90 ? 0.706 -7.341 -9.719 1.00 90.56 90 TYR A C 1
ATOM 728 O O . TYR A 1 90 ? 1.254 -8.380 -9.339 1.00 90.56 90 TYR A O 1
ATOM 736 N N . SER A 1 91 ? 0.055 -7.275 -10.881 1.00 91.31 91 SER A N 1
ATOM 737 C CA . SER A 1 91 ? 0.028 -8.406 -11.800 1.00 91.31 91 SER A CA 1
ATOM 738 C C . SER A 1 91 ? 1.414 -8.647 -12.398 1.00 91.31 91 SER A C 1
ATOM 740 O O . SER A 1 91 ? 2.041 -7.736 -12.930 1.00 91.31 91 SER A O 1
ATOM 742 N N . THR A 1 92 ? 1.871 -9.899 -12.370 1.00 87.69 92 THR A N 1
ATOM 743 C CA . THR A 1 92 ? 3.139 -10.319 -12.996 1.00 87.69 92 THR A CA 1
ATOM 744 C C . THR A 1 92 ? 3.057 -10.371 -14.519 1.00 87.69 92 THR A C 1
ATOM 746 O O . THR A 1 92 ? 4.078 -10.386 -15.196 1.00 87.69 92 THR A O 1
ATOM 749 N N . LYS A 1 93 ? 1.840 -10.417 -15.070 1.00 88.94 93 LYS A N 1
ATOM 750 C CA . LYS A 1 93 ? 1.568 -10.379 -16.509 1.00 88.94 93 LYS A CA 1
ATOM 751 C C . LYS A 1 93 ? 0.530 -9.302 -16.780 1.00 88.94 93 LYS A C 1
ATOM 753 O O . LYS A 1 93 ? -0.546 -9.319 -16.183 1.00 88.94 93 LYS A O 1
ATOM 758 N N . PHE A 1 94 ? 0.824 -8.389 -17.696 1.00 91.88 94 PHE A N 1
ATOM 759 C CA . PHE A 1 94 ? -0.073 -7.285 -18.017 1.00 91.88 94 PHE A CA 1
ATOM 760 C C . PHE A 1 94 ? -0.469 -7.331 -19.491 1.00 91.88 94 PHE A C 1
ATOM 762 O O . PHE A 1 94 ? 0.388 -7.395 -20.370 1.00 91.88 94 PHE A O 1
ATOM 769 N N . ARG A 1 95 ? -1.775 -7.317 -19.778 1.00 92.81 95 ARG A N 1
ATOM 770 C CA . ARG A 1 95 ? -2.275 -7.270 -21.158 1.00 92.81 95 ARG A CA 1
ATOM 771 C C . ARG A 1 95 ? -2.387 -5.817 -21.597 1.00 92.81 95 ARG A C 1
ATOM 773 O O . ARG A 1 95 ? -3.052 -5.032 -20.931 1.00 92.81 95 ARG A O 1
ATOM 780 N N . LYS A 1 96 ? -1.822 -5.468 -22.757 1.00 92.19 96 LYS A N 1
ATOM 781 C CA . LYS A 1 96 ? -1.917 -4.099 -23.304 1.00 92.19 96 LYS A CA 1
ATOM 782 C C . LYS A 1 96 ? -3.366 -3.631 -23.502 1.00 92.19 96 LYS A C 1
ATOM 784 O O . LYS A 1 96 ? -3.647 -2.450 -23.349 1.00 92.19 96 LYS A O 1
ATOM 789 N N . SER A 1 97 ? -4.296 -4.557 -23.745 1.00 95.31 97 SER A N 1
ATOM 790 C CA . SER A 1 97 ? -5.735 -4.272 -23.826 1.00 95.31 97 SER A CA 1
ATOM 791 C C . SER A 1 97 ? -6.332 -3.689 -22.537 1.00 95.31 97 SER A C 1
ATOM 793 O O . SER A 1 97 ? -7.405 -3.104 -22.587 1.00 95.31 97 SER A O 1
ATOM 795 N N . TRP A 1 98 ? -5.674 -3.850 -21.384 1.00 95.19 98 TRP A N 1
ATOM 796 C CA . TRP A 1 98 ? -6.124 -3.292 -20.105 1.00 95.19 98 TRP A CA 1
ATOM 797 C C . TRP A 1 98 ? -5.668 -1.848 -19.876 1.00 95.19 98 TRP A C 1
ATOM 799 O O . TRP A 1 98 ? -6.177 -1.206 -18.964 1.00 95.19 98 TRP A O 1
ATOM 809 N N . LEU A 1 99 ? -4.742 -1.315 -20.684 1.00 95.81 99 LEU A N 1
ATOM 810 C CA . LEU A 1 99 ? -4.201 0.040 -20.502 1.00 95.81 99 LEU A CA 1
ATOM 811 C C . LEU A 1 99 ? -5.281 1.136 -20.505 1.00 95.81 99 LEU A C 1
ATOM 813 O O . LEU A 1 99 ? -5.256 1.958 -19.590 1.00 95.81 99 LEU A O 1
ATOM 817 N N . PRO A 1 100 ? -6.260 1.151 -21.438 1.00 96.94 100 PRO A N 1
ATOM 818 C CA . PRO A 1 100 ? -7.305 2.179 -21.422 1.00 96.94 100 PRO A CA 1
ATOM 819 C C . PRO A 1 100 ? -8.175 2.106 -20.163 1.00 96.94 100 PRO A C 1
ATOM 821 O O . PRO A 1 100 ? -8.593 3.125 -19.622 1.00 96.94 100 PRO A O 1
ATOM 824 N N . TYR A 1 101 ? -8.420 0.891 -19.663 1.00 97.06 101 TYR A N 1
ATOM 825 C CA . TYR A 1 101 ? -9.190 0.696 -18.441 1.00 97.06 101 TYR A CA 1
ATOM 826 C C . TYR A 1 101 ? -8.413 1.146 -17.202 1.00 97.06 101 TYR A C 1
ATOM 828 O O . TYR A 1 101 ? -8.960 1.846 -16.354 1.00 97.06 101 TYR A O 1
ATOM 836 N N . LEU A 1 102 ? -7.123 0.804 -17.124 1.00 96.50 102 LEU A N 1
ATOM 837 C CA . LEU A 1 102 ? -6.251 1.269 -16.051 1.00 96.50 102 LEU A CA 1
ATOM 838 C C . LEU A 1 102 ? -6.157 2.800 -16.030 1.00 96.50 102 LEU A C 1
ATOM 840 O O . LEU A 1 102 ? -6.187 3.377 -14.952 1.00 96.50 102 LEU A O 1
ATOM 844 N N . ASP A 1 103 ? -6.084 3.445 -17.194 1.00 97.00 103 ASP A N 1
ATOM 845 C CA . ASP A 1 103 ? -6.074 4.908 -17.311 1.00 97.00 103 ASP A CA 1
ATOM 846 C C . ASP A 1 103 ? -7.370 5.533 -16.766 1.00 97.00 103 ASP A C 1
ATOM 848 O O . ASP A 1 103 ? -7.345 6.390 -15.886 1.00 97.00 103 ASP A O 1
ATOM 852 N N . SER A 1 104 ? -8.528 5.003 -17.176 1.00 97.44 104 SER A N 1
ATOM 853 C CA . SER A 1 104 ? -9.823 5.437 -16.637 1.00 97.44 104 SER A CA 1
ATOM 854 C C . SER A 1 104 ? -9.922 5.244 -15.116 1.00 97.44 104 SER A C 1
ATOM 856 O O . SER A 1 104 ? -10.415 6.126 -14.405 1.00 97.44 104 SER A O 1
ATOM 858 N N . LEU A 1 105 ? -9.415 4.121 -14.594 1.00 97.31 105 LEU A N 1
ATOM 859 C CA . LEU A 1 105 ? -9.381 3.843 -13.158 1.00 97.31 105 LEU A CA 1
ATOM 860 C C . LEU A 1 105 ? -8.499 4.832 -12.392 1.00 97.31 105 LEU A C 1
ATOM 862 O O . LEU A 1 105 ? -8.911 5.325 -11.341 1.00 97.31 105 LEU A O 1
ATOM 866 N N . THR A 1 106 ? -7.297 5.135 -12.886 1.00 96.81 106 THR A N 1
ATOM 867 C CA . THR A 1 106 ? -6.369 6.046 -12.202 1.00 96.81 106 THR A CA 1
ATOM 868 C C . THR A 1 106 ? -6.886 7.484 -12.215 1.00 96.81 106 THR A C 1
ATOM 870 O O . THR A 1 106 ? -6.820 8.149 -11.177 1.00 96.81 106 THR A O 1
ATOM 873 N N . THR A 1 107 ? -7.501 7.938 -13.315 1.00 96.44 107 THR A N 1
ATOM 874 C CA . THR A 1 107 ? -8.210 9.228 -13.369 1.00 96.44 107 THR A CA 1
ATOM 875 C C . THR A 1 107 ? -9.384 9.259 -12.393 1.00 96.44 107 THR A C 1
ATOM 877 O O . THR A 1 107 ? -9.492 10.189 -11.592 1.00 96.44 107 THR A O 1
ATOM 880 N N . ARG A 1 108 ? -10.229 8.217 -12.374 1.00 96.69 108 ARG A N 1
ATOM 881 C CA . ARG A 1 108 ? -11.343 8.109 -11.416 1.00 96.69 108 ARG A CA 1
ATOM 882 C C . ARG A 1 108 ? -10.845 8.162 -9.973 1.00 96.69 108 ARG A C 1
ATOM 884 O O . ARG A 1 108 ? -11.431 8.862 -9.151 1.00 96.69 108 ARG A O 1
ATOM 891 N N . PHE A 1 109 ? -9.774 7.440 -9.650 1.00 96.50 109 PHE A N 1
ATOM 892 C CA . PHE A 1 109 ? -9.166 7.464 -8.320 1.00 96.50 109 PHE A CA 1
ATOM 893 C C . PHE A 1 109 ? -8.709 8.872 -7.932 1.00 96.50 109 PHE A C 1
ATOM 895 O O . PHE A 1 109 ? -9.014 9.326 -6.828 1.00 96.50 109 PHE A O 1
ATOM 902 N N . GLN A 1 110 ? -8.029 9.586 -8.833 1.00 95.62 110 GLN A N 1
ATOM 903 C CA . GLN A 1 110 ? -7.624 10.968 -8.591 1.00 95.62 110 GLN A CA 1
ATOM 904 C C . GLN A 1 110 ? -8.839 11.866 -8.318 1.00 95.62 110 GLN A C 1
ATOM 906 O O . GLN A 1 110 ? -8.832 12.604 -7.332 1.00 95.62 110 GLN A O 1
ATOM 911 N N . SER A 1 111 ? -9.895 11.779 -9.132 1.00 95.19 111 SER A N 1
ATOM 912 C CA . SER A 1 111 ? -11.123 12.559 -8.934 1.00 95.19 111 SER A CA 1
ATOM 913 C C . SER A 1 111 ? -11.788 12.261 -7.589 1.00 95.19 111 SER A C 1
ATOM 915 O O . SER A 1 111 ? -12.140 13.194 -6.871 1.00 95.19 111 SER A O 1
ATOM 917 N N . LEU A 1 112 ? -11.898 10.985 -7.198 1.00 94.88 112 LEU A N 1
ATOM 918 C CA . LEU A 1 112 ? -12.454 10.589 -5.897 1.00 94.88 112 LEU A CA 1
ATOM 919 C C . LEU A 1 112 ? -11.608 11.113 -4.727 1.00 94.88 112 LEU A C 1
ATOM 921 O O . LEU A 1 112 ? -12.154 11.597 -3.735 1.00 94.88 112 LEU A O 1
ATOM 925 N N . MET A 1 113 ? -10.278 11.059 -4.849 1.00 94.31 113 MET A N 1
ATOM 926 C CA . MET A 1 113 ? -9.358 11.603 -3.847 1.00 94.31 113 MET A CA 1
ATOM 927 C C . MET A 1 113 ? -9.513 13.118 -3.697 1.00 94.31 113 MET A C 1
ATOM 929 O O . MET A 1 113 ? -9.545 13.611 -2.574 1.00 94.31 113 MET A O 1
ATOM 933 N N . VAL A 1 114 ? -9.644 13.860 -4.800 1.00 93.44 114 VAL A N 1
ATOM 934 C CA . VAL A 1 114 ? -9.871 15.313 -4.760 1.00 93.44 114 VAL A CA 1
ATOM 935 C C . VAL A 1 114 ? -11.246 15.635 -4.177 1.00 93.44 114 VAL A C 1
ATOM 937 O O . VAL A 1 114 ? -11.350 16.519 -3.335 1.00 93.44 114 VAL A O 1
ATOM 940 N N . HIS A 1 115 ? -12.287 14.905 -4.575 1.00 93.38 115 HIS A N 1
ATOM 941 C CA . HIS A 1 115 ? -13.655 15.178 -4.144 1.00 93.38 115 HIS A CA 1
ATOM 942 C C . HIS A 1 115 ? -13.873 14.904 -2.648 1.00 93.38 115 HIS A C 1
ATOM 944 O O . HIS A 1 115 ? -14.407 15.749 -1.935 1.00 93.38 115 HIS A O 1
ATOM 950 N N . HIS A 1 116 ? -13.428 13.748 -2.147 1.00 90.31 116 HIS A N 1
ATOM 951 C CA . HIS A 1 116 ? -13.688 13.338 -0.762 1.00 90.31 116 HIS A CA 1
ATOM 952 C C . HIS A 1 116 ? -12.553 13.671 0.214 1.00 90.31 116 HIS A C 1
ATOM 954 O O . HIS A 1 116 ? -12.782 13.733 1.422 1.00 90.31 116 HIS A O 1
ATOM 960 N N . LEU A 1 117 ? -11.320 13.840 -0.274 1.00 87.94 117 LEU A N 1
ATOM 961 C CA . LEU A 1 117 ? -10.105 13.914 0.542 1.00 87.94 117 LEU A CA 1
ATOM 962 C C . LEU A 1 117 ? -9.132 15.014 0.061 1.00 87.94 117 LEU A C 1
ATOM 964 O O . LEU A 1 117 ? -7.917 14.857 0.192 1.00 87.94 117 LEU A O 1
ATOM 968 N N . SER A 1 118 ? -9.645 16.143 -0.448 1.00 87.50 118 SER A N 1
ATOM 969 C CA . SER A 1 118 ? -8.851 17.263 -1.003 1.00 87.50 118 SER A CA 1
ATOM 970 C C . SER A 1 118 ? -7.672 17.699 -0.121 1.00 87.50 118 SER A C 1
ATOM 972 O O . SER A 1 118 ? -6.566 17.897 -0.614 1.00 87.50 118 SER A O 1
ATOM 974 N N . GLN A 1 119 ? -7.880 17.764 1.196 1.00 86.06 119 GLN A N 1
ATOM 975 C CA . GLN A 1 119 ? -6.879 18.171 2.197 1.00 86.06 119 GLN A CA 1
ATOM 976 C C . GLN A 1 119 ? -5.638 17.260 2.278 1.00 86.06 119 GLN A C 1
ATOM 978 O O . GLN A 1 119 ? -4.626 17.656 2.851 1.00 86.06 119 GLN A O 1
ATOM 983 N N . VAL A 1 120 ? -5.713 16.023 1.774 1.00 84.25 120 VAL A N 1
ATOM 984 C CA . VAL A 1 120 ? -4.632 15.023 1.881 1.00 84.25 120 VAL A CA 1
ATOM 985 C C . VAL A 1 120 ? -4.113 14.553 0.520 1.00 84.25 120 VAL A C 1
ATOM 987 O O . VAL A 1 120 ? -3.349 13.586 0.448 1.00 84.25 120 VAL A O 1
ATOM 990 N N . VAL A 1 121 ? -4.504 15.227 -0.565 1.00 87.75 121 VAL A N 1
ATOM 991 C CA . VAL A 1 121 ? -3.989 14.942 -1.907 1.00 87.75 121 VAL A CA 1
ATOM 992 C C . VAL A 1 121 ? -2.525 15.372 -1.984 1.00 87.75 121 VAL A C 1
ATOM 994 O O . VAL A 1 121 ? -2.178 16.532 -1.794 1.00 87.75 121 VAL A O 1
ATOM 997 N N . ILE A 1 122 ? -1.654 14.409 -2.273 1.00 90.31 122 ILE A N 1
ATOM 998 C CA . ILE A 1 122 ? -0.209 14.610 -2.438 1.00 90.31 122 ILE A CA 1
ATOM 999 C C . ILE A 1 122 ? 0.209 14.268 -3.867 1.00 90.31 122 ILE A C 1
ATOM 1001 O O . ILE A 1 122 ? -0.504 13.547 -4.564 1.00 90.31 122 ILE A O 1
ATOM 1005 N N . SER A 1 123 ? 1.414 14.669 -4.282 1.00 91.19 123 SER A N 1
ATOM 1006 C CA . SER A 1 123 ? 1.948 14.385 -5.628 1.00 91.19 123 SER A CA 1
ATOM 1007 C C . SER A 1 123 ? 1.916 12.899 -6.003 1.00 91.19 123 SER A C 1
ATOM 1009 O O . SER A 1 123 ? 1.787 12.566 -7.173 1.00 91.19 123 SER A O 1
ATOM 1011 N N . LYS A 1 124 ? 1.961 11.982 -5.024 1.00 89.25 124 LYS A N 1
ATOM 1012 C CA . LYS A 1 124 ? 1.796 10.542 -5.287 1.00 89.25 124 LYS A CA 1
ATOM 1013 C C . LYS A 1 124 ? 0.451 10.205 -5.928 1.00 89.25 124 LYS A C 1
ATOM 1015 O O . LYS A 1 124 ? 0.419 9.313 -6.758 1.00 89.25 124 LYS A O 1
ATOM 1020 N N . VAL A 1 125 ? -0.626 10.900 -5.558 1.00 91.62 125 VAL A N 1
ATOM 1021 C CA . VAL A 1 125 ? -1.958 10.712 -6.156 1.00 91.62 125 VAL A CA 1
ATOM 1022 C C . VAL A 1 125 ? -1.939 11.144 -7.619 1.00 91.62 125 VAL A C 1
ATOM 1024 O O . VAL A 1 125 ? -2.449 10.420 -8.461 1.00 91.62 125 VAL A O 1
ATOM 1027 N N . HIS A 1 126 ? -1.281 12.264 -7.930 1.00 89.62 126 HIS A N 1
ATOM 1028 C CA . HIS A 1 126 ? -1.068 12.690 -9.313 1.00 89.62 126 HIS A CA 1
ATOM 1029 C C . HIS A 1 126 ? -0.252 11.650 -10.089 1.00 89.62 126 HIS A C 1
ATOM 1031 O O . HIS A 1 126 ? -0.652 11.232 -11.160 1.00 89.62 126 HIS A O 1
ATOM 1037 N N . PHE A 1 127 ? 0.863 11.154 -9.546 1.00 93.19 127 PHE A N 1
ATOM 1038 C CA . PHE A 1 127 ? 1.687 10.170 -10.259 1.00 93.19 127 PHE A CA 1
ATOM 1039 C C . PHE A 1 127 ? 0.983 8.838 -10.544 1.00 93.19 127 PHE A C 1
ATOM 1041 O O . PHE A 1 127 ? 1.461 8.096 -11.394 1.00 93.19 127 PHE A O 1
ATOM 1048 N N . VAL A 1 128 ? -0.131 8.522 -9.872 1.00 93.75 128 VAL A N 1
ATOM 1049 C CA . VAL A 1 128 ? -0.920 7.319 -10.173 1.00 93.75 128 VAL A CA 1
ATOM 1050 C C . VAL A 1 128 ? -1.531 7.382 -11.577 1.00 93.75 128 VAL A C 1
ATOM 1052 O O . VAL A 1 128 ? -1.624 6.338 -12.216 1.00 93.75 128 VAL A O 1
ATOM 1055 N N . THR A 1 129 ? -1.865 8.563 -12.111 1.00 94.25 129 THR A N 1
ATOM 1056 C CA . THR A 1 129 ? -2.399 8.686 -13.484 1.00 94.25 129 THR A CA 1
ATOM 1057 C C . THR A 1 129 ? -1.400 8.217 -14.535 1.00 94.25 129 THR A C 1
ATOM 1059 O O . THR A 1 129 ? -1.766 7.571 -15.507 1.00 94.25 129 THR A O 1
ATOM 1062 N N . GLU A 1 130 ? -0.108 8.418 -14.278 1.00 93.75 130 GLU A N 1
ATOM 1063 C CA . GLU A 1 130 ? 0.969 8.031 -15.189 1.00 93.75 130 GLU A CA 1
ATOM 1064 C C . GLU A 1 130 ? 1.202 6.515 -15.265 1.00 93.75 130 GLU A C 1
ATOM 1066 O O . GLU A 1 130 ? 1.957 6.055 -16.123 1.00 93.75 130 GLU A O 1
ATOM 1071 N N . TYR A 1 131 ? 0.584 5.712 -14.391 1.00 93.62 131 TYR A N 1
ATOM 1072 C CA . TYR A 1 131 ? 0.855 4.273 -14.330 1.00 93.62 131 TYR A CA 1
ATOM 1073 C C . TYR A 1 131 ? 0.490 3.555 -15.624 1.00 93.62 131 TYR A C 1
ATOM 1075 O O . TYR A 1 131 ? 1.232 2.662 -16.029 1.00 93.62 131 TYR A O 1
ATOM 1083 N N . SER A 1 132 ? -0.602 3.947 -16.291 1.00 94.00 132 SER A N 1
ATOM 1084 C CA . SER A 1 132 ? -0.980 3.342 -17.572 1.00 94.00 132 SER A CA 1
ATOM 1085 C C . SER A 1 132 ? 0.112 3.570 -18.617 1.00 94.00 132 SER A C 1
ATOM 1087 O O . SER A 1 132 ? 0.646 2.620 -19.189 1.00 94.00 132 SER A O 1
ATOM 1089 N N . ARG A 1 133 ? 0.562 4.820 -18.774 1.00 94.62 133 ARG A N 1
ATOM 1090 C CA . ARG A 1 133 ? 1.653 5.172 -19.690 1.00 94.62 133 ARG A CA 1
ATOM 1091 C C . ARG A 1 133 ? 2.957 4.450 -19.347 1.00 94.62 133 ARG A C 1
ATOM 1093 O O . ARG A 1 133 ? 3.611 3.918 -20.241 1.00 94.62 133 ARG A O 1
ATOM 1100 N N . LEU A 1 134 ? 3.335 4.409 -18.067 1.00 94.06 134 LEU A N 1
ATOM 1101 C CA . LEU A 1 134 ? 4.570 3.763 -17.615 1.00 94.06 134 LEU A CA 1
ATOM 1102 C C . LEU A 1 134 ? 4.547 2.250 -17.846 1.00 94.06 134 LEU A C 1
ATOM 1104 O O . LEU A 1 134 ? 5.529 1.713 -18.347 1.00 94.06 134 LEU A O 1
ATOM 1108 N N . ILE A 1 135 ? 3.442 1.573 -17.530 1.00 94.50 135 ILE A N 1
ATOM 1109 C CA . ILE A 1 135 ? 3.287 0.131 -17.770 1.00 94.50 135 ILE A CA 1
ATOM 1110 C C . ILE A 1 135 ? 3.199 -0.162 -19.270 1.00 94.50 135 ILE A C 1
ATOM 1112 O O . ILE A 1 135 ? 3.722 -1.171 -19.718 1.00 94.50 135 ILE A O 1
ATOM 1116 N N . GLY A 1 136 ? 2.571 0.708 -20.063 1.00 93.94 136 GLY A N 1
ATOM 1117 C CA . GLY A 1 136 ? 2.476 0.533 -21.514 1.00 93.94 136 GLY A CA 1
ATOM 1118 C C . GLY A 1 136 ? 3.811 0.706 -22.243 1.00 93.94 136 GLY A C 1
ATOM 1119 O O . GLY A 1 136 ? 4.062 0.006 -23.225 1.00 93.94 136 GLY A O 1
ATOM 1120 N N . ALA A 1 137 ? 4.658 1.622 -21.765 1.00 93.94 137 ALA A N 1
ATOM 1121 C CA . ALA A 1 137 ? 5.992 1.872 -22.311 1.00 93.94 137 ALA A CA 1
ATOM 1122 C C . ALA A 1 137 ? 7.051 0.878 -21.807 1.00 93.94 137 ALA A C 1
ATOM 1124 O O . ALA A 1 137 ? 8.088 0.721 -22.447 1.00 93.94 137 ALA A O 1
ATOM 1125 N N . ASN A 1 138 ? 6.805 0.233 -20.666 1.00 90.06 138 ASN A N 1
ATOM 1126 C CA . ASN A 1 138 ? 7.720 -0.715 -20.040 1.00 90.06 138 ASN A CA 1
ATOM 1127 C C . ASN A 1 138 ? 7.032 -2.082 -19.856 1.00 90.06 138 ASN A C 1
ATOM 1129 O O . ASN A 1 138 ? 6.141 -2.471 -20.604 1.00 90.06 138 ASN A O 1
ATOM 1133 N N . GLU A 1 139 ? 7.488 -2.822 -18.854 1.00 89.00 139 GLU A N 1
ATOM 1134 C CA . GLU A 1 139 ? 6.938 -4.093 -18.393 1.00 89.00 139 GLU A CA 1
ATOM 1135 C C . GLU A 1 139 ? 5.940 -3.871 -17.234 1.00 89.00 139 GLU A C 1
ATOM 1137 O O . GLU A 1 139 ? 5.773 -2.737 -16.776 1.00 89.00 139 GLU A O 1
ATOM 1142 N N . PRO A 1 140 ? 5.264 -4.912 -16.708 1.00 91.06 140 PRO A N 1
ATOM 1143 C CA . PRO A 1 140 ? 4.428 -4.776 -15.516 1.00 91.06 140 PRO A CA 1
ATOM 1144 C C . PRO A 1 140 ? 5.163 -4.093 -14.352 1.00 91.06 140 PRO A C 1
ATOM 1146 O O . PRO A 1 140 ? 6.360 -4.308 -14.147 1.00 91.06 140 PRO A O 1
ATOM 1149 N N . ALA A 1 141 ? 4.445 -3.314 -13.534 1.00 90.81 141 ALA A N 1
ATOM 1150 C CA . ALA A 1 141 ? 5.056 -2.510 -12.466 1.00 90.81 141 ALA A CA 1
ATOM 1151 C C . ALA A 1 141 ? 5.864 -3.332 -11.446 1.00 90.81 141 ALA A C 1
ATOM 1153 O O . ALA A 1 141 ? 6.838 -2.845 -10.869 1.00 90.81 141 ALA A O 1
ATOM 1154 N N . THR A 1 142 ? 5.535 -4.614 -11.285 1.00 89.88 142 THR A N 1
ATOM 1155 C CA . THR A 1 142 ? 6.300 -5.560 -10.464 1.00 89.88 142 THR A CA 1
ATOM 1156 C C . THR A 1 142 ? 7.723 -5.827 -10.958 1.00 89.88 142 THR A C 1
ATOM 1158 O O . THR A 1 142 ? 8.537 -6.359 -10.206 1.00 89.88 142 THR A O 1
ATOM 1161 N N . HIS A 1 143 ? 8.051 -5.521 -12.214 1.00 88.44 143 HIS A N 1
ATOM 1162 C CA . HIS A 1 143 ? 9.396 -5.735 -12.755 1.00 88.44 143 HIS A CA 1
ATOM 1163 C C . HIS A 1 143 ? 10.346 -4.580 -12.424 1.00 88.44 143 HIS A C 1
ATOM 1165 O O . HIS A 1 143 ? 11.548 -4.804 -12.314 1.00 88.44 143 HIS A O 1
ATOM 1171 N N . PHE A 1 144 ? 9.819 -3.375 -12.194 1.00 88.06 144 PHE A N 1
ATOM 1172 C CA . PHE A 1 144 ? 10.626 -2.181 -11.923 1.00 88.06 144 PHE A CA 1
ATOM 1173 C C . PHE A 1 144 ? 10.395 -1.560 -10.536 1.00 88.06 144 PHE A C 1
ATOM 1175 O O . PHE A 1 144 ? 10.945 -0.505 -10.227 1.00 88.06 144 PHE A O 1
ATOM 1182 N N . TRP A 1 145 ? 9.609 -2.194 -9.664 1.00 88.12 145 TRP A N 1
ATOM 1183 C CA . TRP A 1 145 ? 9.436 -1.725 -8.288 1.00 88.12 145 TRP A CA 1
ATOM 1184 C C . TRP A 1 145 ? 10.660 -1.973 -7.386 1.00 88.12 145 TRP A C 1
ATOM 1186 O O . TRP A 1 145 ? 11.470 -2.880 -7.589 1.00 88.12 145 TRP A O 1
ATOM 1196 N N . CYS A 1 146 ? 10.757 -1.208 -6.298 1.00 89.06 146 CYS A N 1
ATOM 1197 C CA . CYS A 1 146 ? 11.905 -1.274 -5.392 1.00 89.06 146 CYS A CA 1
ATOM 1198 C C . CYS A 1 146 ? 11.776 -2.310 -4.262 1.00 89.06 146 CYS A C 1
ATOM 1200 O O . CYS A 1 146 ? 12.748 -2.534 -3.547 1.00 89.06 146 CYS A O 1
ATOM 1202 N N . MET A 1 147 ? 10.630 -2.989 -4.092 1.00 84.44 147 MET A N 1
ATOM 1203 C CA . MET A 1 147 ? 10.399 -3.860 -2.922 1.00 84.44 147 MET A CA 1
ATOM 1204 C C . MET A 1 147 ? 11.435 -4.986 -2.784 1.00 84.44 147 MET A C 1
ATOM 1206 O O . MET A 1 147 ? 11.920 -5.249 -1.683 1.00 84.44 147 MET A O 1
ATOM 1210 N N . ARG A 1 148 ? 11.815 -5.641 -3.893 1.00 85.06 148 ARG A N 1
ATOM 1211 C CA . ARG A 1 148 ? 12.837 -6.707 -3.876 1.00 85.06 148 ARG A CA 1
ATOM 1212 C C . ARG A 1 148 ? 14.223 -6.158 -3.536 1.00 85.06 148 ARG A C 1
ATOM 1214 O O . ARG A 1 148 ? 14.943 -6.769 -2.746 1.00 85.06 148 ARG A O 1
ATOM 1221 N N . PHE A 1 149 ? 14.574 -5.002 -4.098 1.00 88.69 149 PHE A N 1
ATOM 1222 C CA . PHE A 1 149 ? 15.842 -4.327 -3.825 1.00 88.69 149 PHE A CA 1
ATOM 1223 C C . PHE A 1 149 ? 15.938 -3.893 -2.360 1.00 88.69 149 PHE A C 1
ATOM 1225 O O . PHE A 1 149 ? 16.930 -4.190 -1.699 1.00 88.69 149 PHE A O 1
ATOM 1232 N N . GLU A 1 150 ? 14.887 -3.277 -1.816 1.00 88.81 150 GLU A N 1
ATOM 1233 C CA . GLU A 1 150 ? 14.809 -2.882 -0.406 1.00 88.81 150 GLU A CA 1
ATOM 1234 C C . GLU A 1 150 ? 14.906 -4.088 0.535 1.00 88.81 150 GLU A C 1
ATOM 1236 O O . GLU A 1 150 ? 15.645 -4.045 1.521 1.00 88.81 150 GLU A O 1
ATOM 1241 N N . GLY A 1 151 ? 14.216 -5.186 0.208 1.00 86.38 151 GLY A N 1
ATOM 1242 C CA . GLY A 1 151 ? 14.298 -6.439 0.958 1.00 86.38 151 GLY A CA 1
ATOM 1243 C C . GLY A 1 151 ? 15.716 -7.015 0.983 1.00 86.38 151 GLY A C 1
ATOM 1244 O O . GLY A 1 151 ? 16.213 -7.392 2.045 1.00 86.38 151 GLY A O 1
ATOM 1245 N N . LYS A 1 152 ? 16.419 -7.019 -0.159 1.00 88.69 152 LYS A N 1
ATOM 1246 C CA . LYS A 1 152 ? 17.823 -7.457 -0.214 1.00 88.69 152 LYS A CA 1
ATOM 1247 C C . LYS A 1 152 ? 18.748 -6.505 0.545 1.00 88.69 152 LYS A C 1
ATOM 1249 O O . LYS A 1 152 ? 19.665 -6.948 1.232 1.00 88.69 152 LYS A O 1
ATOM 1254 N N . TYR A 1 153 ? 18.500 -5.205 0.455 1.00 90.25 153 TYR A N 1
ATOM 1255 C CA . TYR A 1 153 ? 19.282 -4.191 1.152 1.00 90.25 153 TYR A CA 1
ATOM 1256 C C . TYR A 1 153 ? 19.122 -4.267 2.679 1.00 90.25 153 TYR A C 1
ATOM 1258 O O . TYR A 1 153 ? 20.081 -4.023 3.414 1.00 90.25 153 TYR A O 1
ATOM 1266 N N . LEU A 1 154 ? 17.950 -4.677 3.176 1.00 89.69 154 LEU A N 1
ATOM 1267 C CA . LEU A 1 154 ? 17.712 -4.902 4.604 1.00 89.69 154 LEU A CA 1
ATOM 1268 C C . LEU A 1 154 ? 18.671 -5.946 5.199 1.00 89.69 154 LEU A C 1
ATOM 1270 O O . LEU A 1 154 ? 19.184 -5.728 6.296 1.00 89.69 154 LEU A O 1
ATOM 1274 N N . TYR A 1 155 ? 18.961 -7.030 4.472 1.00 90.62 155 TYR A N 1
ATOM 1275 C CA . TYR A 1 155 ? 19.957 -8.027 4.886 1.00 90.62 155 TYR A CA 1
ATOM 1276 C C . TYR A 1 155 ? 21.330 -7.378 5.121 1.00 90.62 155 TYR A C 1
ATOM 1278 O O . TYR A 1 155 ? 21.922 -7.543 6.187 1.00 90.62 155 TYR A O 1
ATOM 1286 N N . PHE A 1 156 ? 21.803 -6.569 4.168 1.00 91.88 156 PHE A N 1
ATOM 1287 C CA . PHE A 1 156 ? 23.098 -5.894 4.284 1.00 91.88 156 PHE A CA 1
ATOM 1288 C C . PHE A 1 156 ? 23.123 -4.873 5.424 1.00 91.88 156 PHE A C 1
ATOM 1290 O O . PHE A 1 156 ? 24.104 -4.807 6.162 1.00 91.88 156 PHE A O 1
ATOM 1297 N N . LYS A 1 157 ? 22.029 -4.128 5.632 1.00 90.25 157 LYS A N 1
ATOM 1298 C CA . LYS A 1 157 ? 21.884 -3.222 6.782 1.00 90.25 157 LYS A CA 1
ATOM 1299 C C . LYS A 1 157 ? 22.020 -3.959 8.114 1.00 90.25 157 LYS A C 1
ATOM 1301 O O . LYS A 1 157 ? 22.767 -3.517 8.982 1.00 90.25 157 LYS A O 1
ATOM 1306 N N . GLN A 1 158 ? 21.321 -5.082 8.278 1.00 91.94 158 GLN A N 1
ATOM 1307 C CA . GLN A 1 158 ? 21.389 -5.877 9.507 1.00 91.94 158 GLN A CA 1
ATOM 1308 C C . GLN A 1 158 ? 22.788 -6.455 9.731 1.00 91.94 158 GLN A C 1
ATOM 1310 O O . GLN A 1 158 ? 23.289 -6.436 10.854 1.00 91.94 158 GLN A O 1
ATOM 1315 N N . LEU A 1 159 ? 23.432 -6.934 8.669 1.00 91.38 159 LEU A N 1
ATOM 1316 C CA . LEU A 1 159 ? 24.784 -7.471 8.73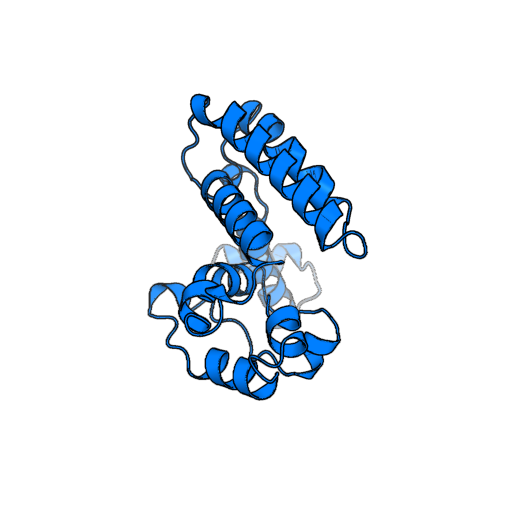3 1.00 91.38 159 LEU A CA 1
ATOM 1317 C C . LEU A 1 159 ? 25.817 -6.398 9.106 1.00 91.38 159 LEU A C 1
ATOM 1319 O O . LEU A 1 159 ? 26.673 -6.663 9.944 1.00 91.38 159 LEU A O 1
ATOM 1323 N N . ALA A 1 160 ? 25.714 -5.188 8.547 1.00 90.88 160 ALA A N 1
ATOM 1324 C CA . ALA A 1 160 ? 26.600 -4.073 8.884 1.00 90.88 160 ALA A CA 1
ATOM 1325 C C . ALA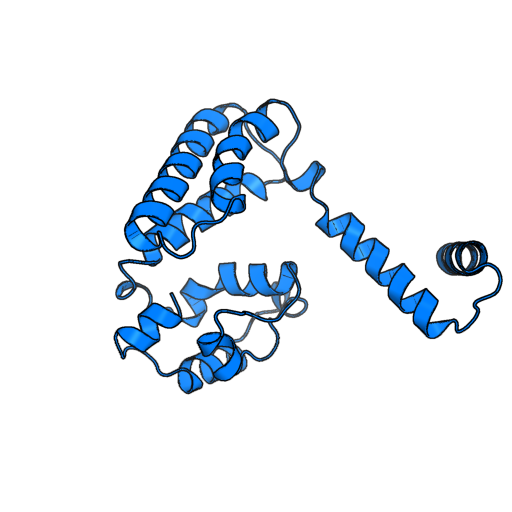 A 1 160 ? 26.520 -3.723 10.378 1.00 90.88 160 ALA A C 1
ATOM 1327 O O . ALA A 1 160 ? 27.547 -3.606 11.042 1.00 90.88 160 ALA A O 1
ATOM 1328 N N . ILE A 1 161 ? 25.296 -3.632 10.913 1.00 90.81 161 ILE A N 1
ATOM 1329 C CA . ILE A 1 161 ? 25.049 -3.348 12.334 1.00 90.81 161 ILE A CA 1
ATOM 1330 C C . ILE A 1 161 ? 25.631 -4.455 13.221 1.00 90.81 161 ILE A C 1
ATOM 1332 O O . ILE A 1 161 ? 26.273 -4.166 14.224 1.00 90.81 161 ILE A O 1
ATOM 1336 N N . ARG A 1 162 ? 25.433 -5.727 12.853 1.00 90.56 162 ARG A N 1
ATOM 1337 C CA . ARG A 1 162 ? 25.894 -6.877 13.651 1.00 90.56 162 ARG A CA 1
ATOM 1338 C C . ARG A 1 162 ? 27.396 -7.119 13.566 1.00 90.56 162 ARG A C 1
ATOM 1340 O O . ARG A 1 162 ? 27.972 -7.647 14.507 1.00 90.56 162 ARG A O 1
ATOM 1347 N N . SER A 1 163 ? 28.022 -6.791 12.437 1.00 88.19 163 SER A N 1
ATOM 1348 C CA . SER A 1 163 ? 29.440 -7.076 12.227 1.00 88.19 163 SER A CA 1
ATOM 1349 C C . SER A 1 163 ? 30.347 -6.197 13.081 1.00 88.19 163 SER A C 1
ATOM 1351 O O . SER A 1 163 ? 31.489 -6.598 13.292 1.00 88.19 163 SER A O 1
ATOM 1353 N N . LEU A 1 164 ? 29.881 -5.005 13.489 1.00 85.56 164 LEU A N 1
ATOM 1354 C CA . LEU A 1 164 ? 30.637 -4.010 14.268 1.00 85.56 164 LEU A CA 1
ATOM 1355 C C . LEU A 1 164 ? 32.047 -3.709 13.711 1.00 85.56 164 LEU A C 1
ATOM 1357 O O . LEU A 1 164 ? 32.908 -3.193 14.417 1.00 85.56 164 LEU A O 1
ATOM 1361 N N . ASN A 1 165 ? 32.288 -4.023 12.433 1.00 84.88 165 ASN A N 1
ATOM 1362 C CA . ASN A 1 165 ? 33.556 -3.818 11.752 1.00 84.88 165 ASN A CA 1
ATOM 1363 C C . ASN A 1 165 ? 33.409 -2.654 10.776 1.00 84.88 165 ASN A C 1
ATOM 1365 O O . ASN A 1 165 ? 32.805 -2.783 9.709 1.00 84.88 165 ASN A O 1
ATOM 1369 N N . PHE A 1 166 ? 33.988 -1.521 11.153 1.00 86.12 166 PHE A N 1
ATOM 1370 C CA . PHE A 1 166 ? 33.958 -0.295 10.362 1.00 86.12 166 PHE A CA 1
ATOM 1371 C C . PHE A 1 166 ? 35.145 -0.185 9.396 1.00 86.12 166 PHE A C 1
ATOM 1373 O O . PHE A 1 166 ? 35.177 0.715 8.559 1.00 86.12 166 PHE A O 1
ATOM 1380 N N . LYS A 1 167 ? 36.110 -1.114 9.459 1.00 89.06 167 LYS A N 1
ATOM 1381 C CA . LYS A 1 167 ? 37.232 -1.162 8.521 1.00 89.06 167 LYS A CA 1
ATOM 1382 C C . LYS A 1 167 ? 36.804 -1.909 7.261 1.00 89.06 167 LYS A C 1
ATOM 1384 O O . LYS A 1 167 ? 36.617 -3.122 7.279 1.00 89.06 167 LYS A O 1
ATOM 1389 N N . ASN A 1 168 ? 36.669 -1.168 6.161 1.00 90.50 168 ASN A N 1
ATOM 1390 C CA . ASN A 1 168 ? 36.204 -1.672 4.866 1.00 90.50 168 ASN A CA 1
ATOM 1391 C C . ASN A 1 168 ? 34.869 -2.457 4.970 1.00 90.50 168 ASN A C 1
ATOM 1393 O O . ASN A 1 168 ? 34.826 -3.681 4.782 1.00 90.50 168 ASN A O 1
ATOM 1397 N N . PRO A 1 169 ? 33.759 -1.763 5.288 1.00 89.25 169 PRO A N 1
ATOM 1398 C CA . PRO A 1 169 ? 32.461 -2.404 5.486 1.00 89.25 169 PRO A CA 1
ATOM 1399 C C . PRO A 1 169 ? 31.966 -3.107 4.216 1.00 89.25 169 PRO A C 1
ATOM 1401 O O . PRO A 1 169 ? 31.394 -4.187 4.311 1.00 89.25 169 PRO A O 1
ATOM 1404 N N . ALA A 1 170 ? 32.244 -2.563 3.026 1.00 90.44 170 ALA A N 1
ATOM 1405 C CA . ALA A 1 170 ? 31.855 -3.178 1.757 1.00 90.44 170 ALA A CA 1
ATOM 1406 C C . ALA A 1 170 ? 32.472 -4.576 1.577 1.00 90.44 170 ALA A C 1
ATOM 1408 O O . ALA A 1 170 ? 31.748 -5.530 1.293 1.00 90.44 170 ALA A O 1
ATOM 1409 N N . PHE A 1 171 ? 33.780 -4.727 1.825 1.00 91.94 171 PHE A N 1
ATOM 1410 C CA . PHE A 1 171 ? 34.450 -6.030 1.762 1.00 91.94 171 PHE A CA 1
ATOM 1411 C C . PHE A 1 171 ? 33.847 -7.035 2.748 1.00 91.94 171 PHE A C 1
ATOM 1413 O O . PHE A 1 171 ? 33.568 -8.179 2.390 1.00 91.94 171 PHE A O 1
ATOM 1420 N N . THR A 1 172 ? 33.591 -6.594 3.982 1.00 91.38 172 THR A N 1
ATOM 1421 C CA . THR A 1 172 ? 32.993 -7.443 5.020 1.00 91.38 172 THR A CA 1
ATOM 1422 C C . THR A 1 172 ? 31.591 -7.916 4.626 1.00 91.38 172 THR A C 1
ATOM 1424 O O . THR A 1 172 ? 31.279 -9.099 4.774 1.00 91.38 172 THR A O 1
ATOM 1427 N N . LEU A 1 173 ? 30.761 -7.016 4.090 1.00 92.19 173 LEU A N 1
ATOM 1428 C CA . LEU A 1 173 ? 29.407 -7.327 3.631 1.00 92.19 173 LEU A CA 1
ATOM 1429 C C . LEU A 1 173 ? 29.402 -8.316 2.461 1.00 92.19 173 LEU A C 1
ATOM 1431 O O . LEU A 1 173 ? 28.611 -9.257 2.476 1.00 92.19 173 LEU A O 1
ATOM 1435 N N . ILE A 1 174 ? 30.289 -8.132 1.478 1.00 91.50 174 ILE A N 1
ATOM 1436 C CA . ILE A 1 174 ? 30.402 -9.029 0.319 1.00 91.50 174 ILE A CA 1
ATOM 1437 C C . ILE A 1 174 ? 30.873 -10.415 0.762 1.00 91.50 174 ILE A C 1
ATOM 1439 O O . ILE A 1 174 ? 30.226 -11.409 0.440 1.00 91.50 174 ILE A O 1
ATOM 1443 N N . LYS A 1 175 ? 31.945 -10.493 1.563 1.00 91.62 175 LYS A N 1
ATOM 1444 C CA . LYS A 1 175 ? 32.502 -11.771 2.033 1.00 91.62 175 LYS A CA 1
ATOM 1445 C C . LYS A 1 175 ? 31.471 -12.601 2.799 1.00 91.62 175 LYS A C 1
ATOM 1447 O O . LYS A 1 175 ? 31.380 -13.804 2.612 1.00 91.62 175 LYS A O 1
ATOM 1452 N N . ARG A 1 176 ? 30.676 -11.958 3.653 1.00 87.75 176 ARG A N 1
ATOM 1453 C CA . ARG A 1 176 ? 29.607 -12.601 4.436 1.00 87.75 176 ARG A CA 1
ATOM 1454 C C . ARG A 1 176 ? 28.367 -12.960 3.616 1.00 87.75 176 ARG A C 1
ATOM 1456 O O . ARG A 1 176 ? 27.578 -13.762 4.088 1.00 87.75 176 ARG A O 1
ATOM 1463 N N . HIS A 1 177 ? 28.161 -12.335 2.457 1.00 90.81 177 HIS A N 1
ATOM 1464 C CA . HIS A 1 177 ? 27.058 -12.670 1.554 1.00 90.81 177 HIS A CA 1
ATOM 1465 C C . HIS A 1 177 ? 27.395 -13.855 0.634 1.00 90.81 177 HIS A C 1
ATOM 1467 O O . HIS A 1 177 ? 26.479 -14.540 0.189 1.00 90.81 177 HIS A O 1
ATOM 1473 N N . GLN A 1 178 ? 28.684 -14.084 0.359 1.00 88.38 178 GLN A N 1
ATOM 1474 C CA . GLN A 1 178 ? 29.181 -15.219 -0.431 1.00 88.38 178 GLN A CA 1
ATOM 1475 C C . GLN A 1 178 ? 29.300 -16.532 0.362 1.00 88.38 178 GLN A C 1
ATOM 1477 O O . GLN A 1 178 ? 29.264 -17.594 -0.254 1.00 88.38 178 GLN A O 1
ATOM 1482 N N . LEU A 1 179 ? 29.485 -16.448 1.685 1.00 65.31 179 LEU A N 1
ATOM 1483 C CA . LEU A 1 179 ? 29.535 -17.583 2.619 1.00 65.31 179 LEU A CA 1
ATOM 1484 C C . LEU A 1 179 ? 28.127 -18.032 3.020 1.00 65.31 179 LEU A C 1
ATOM 1486 O O . LEU A 1 179 ? 27.936 -19.257 3.151 1.00 65.31 179 LEU A O 1
#

Foldseek 3Di:
DVVLCVVVVVDDQVRVLVLLVPDDLDDVCPVLRFDRDHPVCVVVVHGDGDPSNVVSCLVCVCVSPVVCQVVSVLCNVLSVLVVVLCVQLPDQQHDLVCLVVQLVSLVVNLVSCCVRPVVPDDVVSVCSNCQSVVCNVDPRNVVVDCPVVVVVVVVLVVQLVVVPDPDPSVVVSVVVVVD